Protein AF-A0A653CEL6-F1 (afdb_monomer)

Organism: Callosobruchus maculatus (NCBI:txid64391)

Foldseek 3Di:
DPDDDPLLVLLVVVCVVPLLDDLVNSCVVVVQDSVRSVVSCVVVVNDRDNDDCPDDQDPVNVPPPPVVVVVPVPPPPPDDDD

Sequence (82 aa):
RPRSTQEDEVVLEQVAEDPSTSVRFIERRTGVSKSQAQRILKRYEYHPYNIQRVQTLLSSDIMPHVFRFVGQCWRSRILWSD

Radius of gyration: 22.87 Å; Cα contacts (8 Å, |Δi|>4): 45; chains: 1; bounding box: 39×52×51 Å

Secondary structure (DSSP, 8-state):
-PPPPHHHHHHHHHHHH-TT--HHHHHHHH---HHHHHHHHHHTT----------PPPHHHHTTTHHHHHTSSSSS------

Structure (mmCIF, N/CA/C/O backbone):
data_AF-A0A653CEL6-F1
#
_entry.id   AF-A0A653CEL6-F1
#
loop_
_atom_site.group_PDB
_atom_site.id
_atom_site.type_symbol
_atom_site.label_atom_id
_atom_site.label_alt_id
_atom_site.label_comp_id
_atom_site.label_asym_id
_atom_site.label_entity_id
_atom_site.label_seq_id
_atom_site.pdbx_PDB_ins_code
_atom_site.Cartn_x
_atom_site.Cartn_y
_atom_site.Cartn_z
_atom_site.occupancy
_atom_site.B_iso_or_equiv
_atom_site.auth_seq_id
_atom_site.auth_comp_id
_atom_site.auth_asym_id
_atom_site.auth_atom_id
_atom_site.pdbx_PDB_model_num
ATOM 1 N N . ARG A 1 1 ? 4.294 -18.256 13.755 1.00 59.25 1 ARG A N 1
ATOM 2 C CA . ARG A 1 1 ? 3.612 -17.327 12.820 1.00 59.25 1 ARG A CA 1
ATOM 3 C C . ARG A 1 1 ? 2.547 -16.577 13.612 1.00 59.25 1 ARG A C 1
ATOM 5 O O . ARG A 1 1 ? 1.795 -17.263 14.299 1.00 59.25 1 ARG A O 1
ATOM 12 N N . PRO A 1 2 ? 2.507 -15.232 13.621 1.00 63.56 2 PRO A N 1
ATOM 13 C CA . PRO A 1 2 ? 1.357 -14.526 14.186 1.00 63.56 2 PRO A CA 1
ATOM 14 C C . PRO A 1 2 ? 0.082 -15.015 13.484 1.00 63.56 2 PRO A C 1
ATOM 16 O O . PRO A 1 2 ? 0.131 -15.361 12.304 1.00 63.56 2 PRO A O 1
ATOM 19 N N . ARG A 1 3 ? -1.028 -15.119 14.220 1.00 73.94 3 ARG A N 1
ATOM 20 C CA . ARG A 1 3 ? -2.322 -15.496 13.639 1.00 73.94 3 ARG A CA 1
ATOM 21 C C . ARG A 1 3 ? -2.747 -14.367 12.693 1.00 73.94 3 ARG A C 1
ATOM 23 O O . ARG A 1 3 ? -2.802 -13.228 13.158 1.00 73.94 3 ARG A O 1
ATOM 30 N N . SER A 1 4 ? -2.974 -14.667 11.412 1.00 77.75 4 SER A N 1
ATOM 31 C CA . SER A 1 4 ? -3.481 -13.675 10.462 1.00 77.75 4 SER A CA 1
ATOM 32 C C . SER A 1 4 ? -4.899 -13.279 10.854 1.00 77.75 4 SER A C 1
ATOM 34 O O . SER A 1 4 ? -5.707 -14.121 11.252 1.00 77.75 4 SER A O 1
ATOM 36 N N . THR A 1 5 ? -5.175 -11.980 10.824 1.00 89.19 5 THR A N 1
ATOM 37 C CA . THR A 1 5 ? -6.539 -11.449 10.897 1.00 89.19 5 THR A CA 1
ATOM 38 C C . THR A 1 5 ? -7.096 -11.290 9.484 1.00 89.19 5 THR A C 1
ATOM 40 O O . THR A 1 5 ? -6.349 -11.281 8.508 1.00 89.19 5 THR A O 1
ATOM 43 N N . GLN A 1 6 ? -8.410 -11.099 9.366 1.00 90.88 6 GLN A N 1
ATOM 44 C CA . GLN A 1 6 ? -9.029 -10.784 8.076 1.00 90.88 6 GLN A CA 1
ATOM 45 C C . GLN A 1 6 ? -8.457 -9.492 7.462 1.00 90.88 6 GLN A C 1
ATOM 47 O O . GLN A 1 6 ? -8.262 -9.408 6.255 1.00 90.88 6 GLN A O 1
ATOM 52 N N . GLU A 1 7 ? -8.132 -8.496 8.292 1.00 90.38 7 GLU A N 1
ATOM 53 C CA . GLU A 1 7 ? -7.477 -7.263 7.839 1.00 90.38 7 GLU A CA 1
ATOM 54 C C . GLU A 1 7 ? -6.069 -7.527 7.292 1.00 90.38 7 GLU A C 1
ATOM 56 O O . GLU A 1 7 ? -5.678 -6.909 6.301 1.00 90.38 7 GLU A O 1
ATOM 61 N N . ASP A 1 8 ? -5.312 -8.439 7.919 1.00 93.25 8 ASP A N 1
ATOM 62 C CA . ASP A 1 8 ? -3.986 -8.831 7.439 1.00 93.25 8 ASP A CA 1
ATOM 63 C C . ASP A 1 8 ? -4.088 -9.404 6.022 1.00 93.25 8 ASP A C 1
ATOM 65 O O . ASP A 1 8 ? -3.347 -8.989 5.135 1.00 93.25 8 ASP A O 1
ATOM 69 N N . GLU A 1 9 ? -5.026 -10.326 5.804 1.00 93.38 9 GLU A N 1
ATOM 70 C CA . GLU A 1 9 ? -5.231 -10.992 4.514 1.00 93.38 9 GLU A CA 1
ATOM 71 C C . GLU A 1 9 ? -5.620 -9.994 3.423 1.00 93.38 9 GLU A C 1
ATOM 73 O O . GLU A 1 9 ? -4.981 -9.960 2.372 1.00 93.38 9 GLU A O 1
ATOM 78 N N . VAL A 1 10 ? -6.576 -9.108 3.710 1.00 94.38 10 VAL A N 1
ATOM 79 C CA . VAL A 1 10 ? -7.038 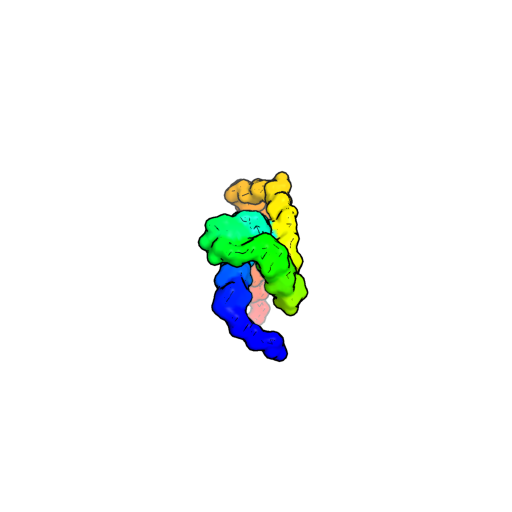-8.089 2.759 1.00 94.38 10 VAL A CA 1
ATOM 80 C C . VAL A 1 10 ? -5.915 -7.117 2.378 1.00 94.38 10 VAL A C 1
ATOM 82 O O . VAL A 1 10 ? -5.775 -6.756 1.211 1.00 94.38 10 VAL A O 1
ATOM 85 N N . VAL A 1 11 ? -5.087 -6.677 3.333 1.00 92.38 11 VAL A N 1
ATOM 86 C CA . VAL A 1 11 ? -3.953 -5.781 3.038 1.00 92.38 11 VAL A CA 1
ATOM 87 C C . VAL A 1 11 ? -2.868 -6.499 2.235 1.00 92.38 11 VAL A C 1
ATOM 89 O O . VAL A 1 11 ? -2.315 -5.910 1.305 1.00 92.38 11 VAL A O 1
ATOM 92 N N . LEU A 1 12 ? -2.552 -7.749 2.581 1.00 91.62 12 LEU A N 1
ATOM 93 C CA . LEU A 1 12 ? -1.520 -8.528 1.894 1.00 91.62 12 LEU A CA 1
ATOM 94 C C . LEU A 1 12 ? -1.928 -8.887 0.463 1.00 91.62 12 LEU A C 1
ATOM 96 O O . LEU A 1 12 ? -1.084 -8.831 -0.427 1.00 91.62 12 LEU A O 1
ATOM 100 N N . GLU A 1 13 ? -3.203 -9.189 0.224 1.00 92.19 13 GLU A N 1
ATOM 101 C CA . GLU 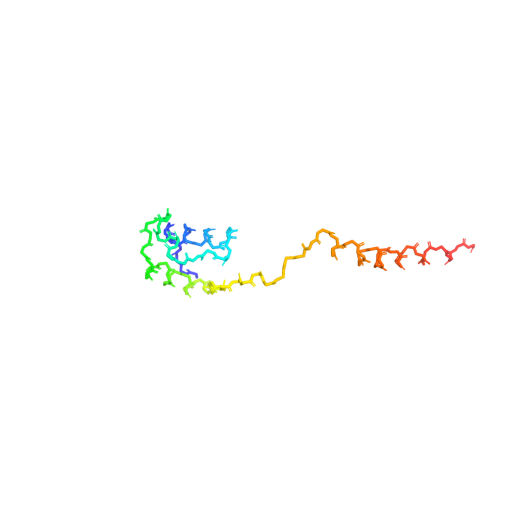A 1 13 ? -3.728 -9.474 -1.114 1.00 92.19 13 GLU A CA 1
ATOM 102 C C . GLU A 1 13 ? -3.564 -8.275 -2.057 1.00 92.19 13 GLU A C 1
ATOM 104 O O . GLU A 1 13 ? -3.079 -8.436 -3.174 1.00 92.19 13 GLU A O 1
ATOM 109 N N . GLN A 1 14 ? -3.857 -7.055 -1.588 1.00 90.88 14 GLN A N 1
ATOM 110 C CA . GLN A 1 14 ? -3.691 -5.838 -2.396 1.00 90.88 14 GLN A CA 1
ATOM 111 C C . GLN A 1 14 ? -2.245 -5.613 -2.856 1.00 90.88 14 GLN A C 1
ATOM 113 O O . GLN A 1 14 ? -2.011 -5.166 -3.976 1.00 90.88 14 GLN A O 1
ATOM 118 N N . VAL A 1 15 ? -1.269 -5.916 -1.996 1.00 88.38 15 VAL A N 1
ATOM 119 C CA . VAL A 1 15 ? 0.156 -5.750 -2.325 1.00 88.38 15 VAL A CA 1
ATOM 120 C C . VAL A 1 15 ? 0.690 -6.923 -3.149 1.00 88.38 15 VAL A C 1
ATOM 122 O O . VAL A 1 15 ? 1.605 -6.736 -3.947 1.00 88.38 15 VAL A O 1
ATOM 125 N N . ALA A 1 16 ? 0.125 -8.121 -2.985 1.00 87.56 16 ALA A N 1
ATOM 126 C CA . ALA A 1 16 ? 0.468 -9.281 -3.800 1.00 87.56 16 ALA A CA 1
ATOM 127 C C . ALA A 1 16 ? -0.021 -9.136 -5.253 1.00 87.56 16 ALA A C 1
ATOM 129 O O . ALA A 1 16 ? 0.690 -9.543 -6.169 1.00 87.56 16 ALA A O 1
ATOM 130 N N . GLU A 1 17 ? -1.204 -8.547 -5.459 1.00 88.31 17 GLU A N 1
ATOM 131 C CA . GLU A 1 17 ? -1.768 -8.269 -6.787 1.00 88.31 17 GLU A CA 1
ATOM 132 C C . GLU A 1 17 ? -0.967 -7.184 -7.523 1.00 88.31 17 GLU A C 1
ATOM 134 O O . GLU A 1 17 ? -0.585 -7.363 -8.680 1.00 88.31 17 GLU A O 1
ATOM 139 N N . ASP A 1 18 ? -0.662 -6.078 -6.839 1.00 84.69 18 ASP A N 1
ATOM 140 C CA . ASP A 1 18 ? 0.146 -4.988 -7.381 1.00 84.69 18 ASP A CA 1
ATOM 141 C C . ASP A 1 18 ? 1.109 -4.433 -6.313 1.00 84.69 18 ASP A C 1
ATOM 143 O O . ASP A 1 18 ? 0.711 -3.610 -5.475 1.00 84.69 18 ASP A O 1
ATOM 147 N N . PRO A 1 19 ? 2.405 -4.807 -6.367 1.00 81.69 19 PRO A N 1
ATOM 148 C CA . PRO A 1 19 ? 3.424 -4.318 -5.439 1.00 81.69 19 PRO A CA 1
ATOM 149 C C . PRO A 1 19 ? 3.669 -2.805 -5.497 1.00 81.69 19 PRO A C 1
ATOM 151 O O . PRO A 1 19 ? 4.307 -2.262 -4.594 1.00 81.69 19 PRO A O 1
ATOM 154 N N . SER A 1 20 ? 3.192 -2.115 -6.541 1.00 80.88 20 SER A N 1
ATOM 155 C CA . SER A 1 20 ? 3.280 -0.654 -6.662 1.00 80.88 20 SER A CA 1
ATOM 156 C C . SER A 1 20 ? 2.170 0.084 -5.902 1.00 80.88 20 SER A C 1
ATOM 158 O O . SER A 1 20 ? 2.186 1.316 -5.799 1.00 80.88 20 SER A O 1
ATOM 160 N N . THR A 1 21 ? 1.228 -0.660 -5.316 1.00 85.56 21 THR A N 1
ATOM 161 C CA . THR A 1 21 ? 0.102 -0.106 -4.570 1.00 85.56 21 THR A CA 1
ATOM 162 C C . THR A 1 21 ? 0.569 0.708 -3.363 1.00 85.56 21 THR A C 1
ATOM 164 O O . THR A 1 21 ? 1.203 0.213 -2.431 1.00 85.56 21 THR A O 1
ATOM 167 N N . SER A 1 22 ? 0.185 1.987 -3.326 1.00 87.44 22 SER A N 1
ATOM 168 C CA . SER A 1 22 ? 0.480 2.844 -2.175 1.00 87.44 22 SER A CA 1
ATOM 169 C C . SER A 1 22 ? -0.389 2.492 -0.962 1.00 87.44 22 SER A C 1
ATOM 171 O O . SER A 1 22 ? -1.581 2.219 -1.091 1.00 87.44 22 SER A O 1
ATOM 173 N N . VAL A 1 23 ? 0.148 2.637 0.252 1.00 89.31 23 VAL A N 1
ATOM 174 C CA . VAL A 1 23 ? -0.63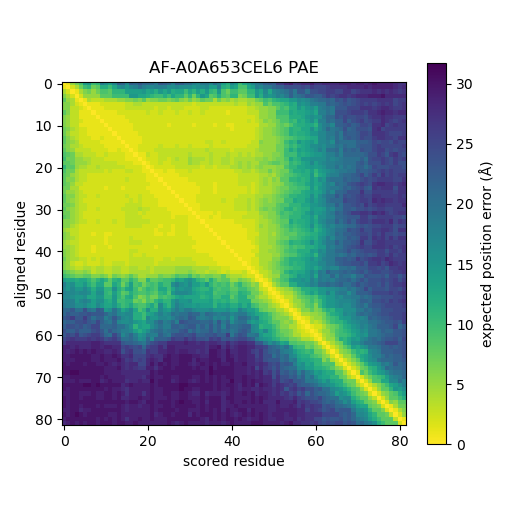1 2.403 1.486 1.00 89.31 23 VAL A CA 1
ATOM 175 C C . VAL A 1 23 ? -1.879 3.296 1.574 1.00 89.31 23 VAL A C 1
ATOM 177 O O . VAL A 1 23 ? -2.908 2.894 2.106 1.00 89.31 23 VAL A O 1
ATOM 180 N N . ARG A 1 24 ? -1.820 4.512 1.017 1.00 90.12 24 ARG A N 1
ATOM 181 C CA . ARG A 1 24 ? -2.980 5.416 0.972 1.00 90.12 24 ARG A CA 1
ATOM 182 C C . ARG A 1 24 ? -4.080 4.903 0.039 1.00 90.12 24 ARG A C 1
ATOM 184 O O . ARG A 1 24 ? -5.251 5.191 0.261 1.00 90.12 24 ARG A O 1
ATOM 191 N N . PHE A 1 25 ? -3.711 4.176 -1.011 1.00 91.06 25 PHE A N 1
ATOM 192 C CA . PHE A 1 25 ? -4.670 3.507 -1.881 1.00 91.06 25 PHE A CA 1
ATOM 193 C C . PHE A 1 25 ? -5.322 2.319 -1.170 1.00 91.06 25 PHE A C 1
ATOM 195 O O . PHE A 1 25 ? -6.542 2.195 -1.225 1.00 91.06 25 PHE A O 1
ATOM 202 N N . ILE A 1 26 ? -4.536 1.526 -0.430 1.00 91.62 26 ILE A N 1
ATOM 203 C CA . ILE A 1 26 ? -5.051 0.428 0.404 1.00 91.62 26 ILE A CA 1
ATOM 204 C C . ILE A 1 26 ? -6.122 0.957 1.360 1.00 91.62 26 ILE A C 1
ATOM 206 O O . ILE A 1 26 ? -7.236 0.456 1.349 1.00 91.62 26 ILE A O 1
ATOM 210 N N . GLU A 1 27 ? -5.838 2.035 2.093 1.00 93.81 27 GLU A N 1
ATOM 211 C CA . GLU A 1 27 ? -6.798 2.652 3.019 1.00 93.81 27 GLU A CA 1
ATOM 212 C C . GLU A 1 27 ? -8.120 3.045 2.349 1.00 93.81 27 GLU A C 1
ATOM 214 O O . GLU A 1 27 ? -9.192 2.751 2.871 1.00 93.81 27 GLU A O 1
ATOM 219 N N . ARG A 1 28 ? -8.064 3.659 1.162 1.00 94.19 28 ARG A N 1
ATOM 220 C CA . ARG A 1 28 ? -9.274 4.039 0.416 1.00 94.19 28 ARG A CA 1
ATOM 221 C C . ARG A 1 28 ? -10.074 2.835 -0.080 1.00 94.19 28 ARG A C 1
ATOM 223 O O . ARG A 1 28 ? -11.290 2.940 -0.187 1.00 94.19 28 ARG A O 1
ATOM 230 N N . ARG A 1 29 ? -9.402 1.736 -0.431 1.00 93.56 29 ARG A N 1
ATOM 231 C CA . ARG A 1 29 ? -10.029 0.552 -1.034 1.00 93.56 29 ARG A CA 1
ATOM 232 C C . ARG A 1 29 ? -10.553 -0.437 0.004 1.00 93.56 29 ARG A C 1
ATOM 234 O O . ARG A 1 29 ? -11.584 -1.053 -0.231 1.00 93.56 29 ARG A O 1
ATOM 241 N N . THR A 1 30 ? -9.858 -0.591 1.127 1.00 92.50 30 THR A N 1
ATOM 242 C CA . THR A 1 30 ? -10.154 -1.613 2.143 1.00 92.50 30 THR A CA 1
ATOM 243 C C . THR A 1 30 ? -10.738 -1.027 3.428 1.00 92.50 30 THR A C 1
ATOM 245 O O . THR A 1 30 ? -11.276 -1.769 4.242 1.00 92.50 30 THR A O 1
ATOM 248 N N . GLY A 1 31 ? -10.625 0.289 3.640 1.00 93.81 31 GLY A N 1
ATOM 249 C CA . GLY A 1 31 ? -11.020 0.954 4.885 1.00 93.81 31 GLY A CA 1
ATOM 250 C C . GLY A 1 31 ? -10.033 0.755 6.042 1.00 93.81 31 GLY A C 1
ATOM 251 O O . GLY A 1 31 ? -10.205 1.357 7.102 1.00 93.81 31 GLY A O 1
ATOM 252 N N . VAL A 1 32 ? -8.978 -0.046 5.854 1.00 93.56 32 VAL A N 1
ATOM 253 C CA . VAL A 1 32 ? -7.924 -0.244 6.855 1.00 93.56 32 VAL A CA 1
ATOM 254 C C . VAL A 1 32 ? -7.087 1.024 6.946 1.00 93.56 32 VAL A C 1
ATOM 256 O O . VAL A 1 32 ? -6.484 1.450 5.963 1.00 93.56 32 VAL A O 1
ATOM 259 N N . SER A 1 33 ? -7.009 1.617 8.137 1.00 95.12 33 SER A N 1
ATOM 260 C CA . SER A 1 33 ? -6.253 2.859 8.329 1.00 95.12 33 SER A CA 1
ATOM 261 C C . SER A 1 33 ? -4.803 2.729 7.850 1.00 95.12 33 SER A C 1
ATOM 263 O O . SER A 1 33 ? -4.156 1.687 8.015 1.00 95.12 33 SER A O 1
ATOM 265 N N . LYS A 1 34 ? -4.242 3.813 7.306 1.00 92.75 34 LYS A N 1
ATOM 266 C CA . LYS A 1 34 ? -2.864 3.837 6.792 1.00 92.75 34 LYS A CA 1
ATOM 267 C C . LYS A 1 34 ? -1.842 3.307 7.806 1.00 92.75 34 LYS A C 1
ATOM 269 O O . LYS A 1 34 ? -0.936 2.563 7.436 1.00 92.75 34 LYS A O 1
ATOM 274 N N . SER A 1 35 ? -1.964 3.690 9.076 1.00 94.06 35 SER A N 1
ATOM 275 C CA . SER A 1 35 ? -1.048 3.268 10.145 1.00 94.06 35 SER A CA 1
ATOM 276 C C . SER A 1 35 ? -1.155 1.768 10.443 1.00 94.06 35 SER A C 1
ATOM 278 O O . SER A 1 35 ? -0.137 1.101 10.641 1.00 94.06 35 SER A O 1
ATOM 280 N N . GLN A 1 36 ? -2.370 1.217 10.427 1.00 94.19 36 GLN A N 1
ATOM 281 C CA . GLN A 1 36 ? -2.621 -0.212 10.598 1.00 94.19 36 GLN A CA 1
ATOM 282 C C . GLN A 1 36 ? -2.068 -1.007 9.417 1.00 94.19 36 GLN A C 1
ATOM 284 O O . GLN A 1 36 ? -1.308 -1.946 9.646 1.00 94.19 36 GLN A O 1
ATOM 289 N N . ALA A 1 37 ? -2.333 -0.577 8.181 1.00 93.25 37 ALA A N 1
ATOM 290 C CA . ALA A 1 37 ? -1.770 -1.188 6.980 1.00 93.25 37 ALA A CA 1
ATOM 291 C C . ALA A 1 37 ? -0.228 -1.170 7.000 1.00 93.25 37 ALA A C 1
ATOM 293 O O . ALA A 1 37 ? 0.396 -2.202 6.770 1.00 93.25 37 ALA A O 1
ATOM 294 N N . GLN A 1 38 ? 0.413 -0.057 7.385 1.00 91.19 38 GLN A N 1
ATOM 295 C CA . GLN A 1 38 ? 1.877 -0.005 7.561 1.00 91.19 38 GLN A CA 1
ATOM 296 C C . GLN A 1 38 ? 2.387 -1.009 8.602 1.00 91.19 38 GLN A C 1
ATOM 298 O O . GLN A 1 38 ? 3.415 -1.654 8.393 1.00 91.19 38 GLN A O 1
ATOM 303 N N . ARG A 1 39 ? 1.683 -1.151 9.730 1.00 92.69 39 ARG A N 1
ATOM 304 C CA . ARG A 1 39 ? 2.048 -2.099 10.789 1.00 92.69 39 ARG A CA 1
ATOM 305 C C . ARG A 1 39 ? 1.905 -3.551 10.330 1.00 92.69 39 ARG A C 1
ATOM 307 O O . ARG A 1 39 ? 2.743 -4.370 10.700 1.00 92.69 39 ARG A O 1
ATOM 314 N N . ILE A 1 40 ? 0.866 -3.862 9.555 1.00 92.94 40 ILE A N 1
ATOM 315 C CA . ILE A 1 40 ? 0.648 -5.182 8.949 1.00 92.94 40 ILE A CA 1
ATOM 316 C C . ILE A 1 40 ? 1.793 -5.490 7.987 1.00 92.94 40 ILE A C 1
ATOM 318 O O . ILE A 1 40 ? 2.499 -6.472 8.186 1.00 92.94 40 ILE A O 1
ATOM 322 N N . LEU A 1 41 ? 2.060 -4.607 7.023 1.00 90.00 41 LEU A N 1
ATOM 323 C CA . LEU A 1 41 ? 3.124 -4.808 6.036 1.00 90.00 41 LEU A CA 1
ATOM 324 C C . LEU A 1 41 ? 4.486 -5.023 6.710 1.00 90.00 41 LEU A C 1
ATOM 326 O O . LEU A 1 41 ? 5.177 -5.988 6.402 1.00 90.00 41 LEU A O 1
ATOM 330 N N . LYS A 1 42 ? 4.816 -4.220 7.731 1.00 89.31 42 LYS A N 1
ATOM 331 C CA . LYS A 1 42 ? 6.045 -4.391 8.520 1.00 89.31 42 LYS A CA 1
ATOM 332 C C . LYS A 1 42 ? 6.108 -5.731 9.265 1.00 89.31 42 LYS A C 1
ATOM 334 O O . LYS A 1 42 ? 7.185 -6.302 9.379 1.00 89.31 42 LYS A O 1
ATOM 339 N N . ARG A 1 43 ? 4.982 -6.231 9.789 1.00 90.81 43 ARG A N 1
ATOM 340 C CA . ARG A 1 43 ? 4.904 -7.519 10.506 1.00 90.81 43 ARG A CA 1
ATOM 341 C C . ARG A 1 43 ? 5.184 -8.708 9.591 1.00 90.81 43 ARG A C 1
ATOM 343 O O . ARG A 1 43 ? 5.763 -9.685 10.050 1.00 90.81 43 ARG A O 1
ATOM 350 N N . TYR A 1 44 ? 4.742 -8.628 8.340 1.00 89.62 44 TYR A N 1
ATOM 351 C CA . TYR A 1 44 ? 4.939 -9.668 7.330 1.00 89.62 44 TYR A CA 1
ATOM 352 C C . TYR A 1 44 ? 6.154 -9.405 6.434 1.00 89.62 44 TYR A C 1
ATOM 354 O O . TYR A 1 44 ? 6.282 -10.051 5.401 1.00 89.62 44 TYR A O 1
ATOM 362 N N . GLU A 1 45 ? 7.021 -8.460 6.817 1.00 86.94 45 GLU A N 1
ATOM 363 C CA . GLU A 1 45 ? 8.251 -8.113 6.087 1.00 86.94 45 GLU A CA 1
ATOM 364 C C . GLU A 1 45 ? 7.996 -7.693 4.627 1.00 86.94 45 GLU A C 1
ATOM 366 O O . GLU A 1 45 ? 8.876 -7.746 3.770 1.00 86.94 45 GLU A O 1
ATOM 371 N N . TYR A 1 46 ? 6.785 -7.207 4.344 1.00 85.25 46 TYR A N 1
ATOM 372 C CA . TYR A 1 46 ? 6.472 -6.554 3.086 1.00 85.25 46 TYR A CA 1
ATOM 373 C C . TYR A 1 46 ? 7.002 -5.126 3.133 1.00 85.25 46 TYR A C 1
ATOM 375 O O . TYR A 1 46 ? 6.541 -4.284 3.910 1.00 85.25 46 TYR A O 1
ATOM 383 N N . HIS A 1 47 ? 7.971 -4.854 2.268 1.00 73.38 47 HIS A N 1
ATOM 384 C CA . HIS A 1 47 ? 8.518 -3.529 2.027 1.00 73.38 47 HIS A CA 1
ATOM 385 C C . HIS A 1 47 ? 7.962 -3.034 0.690 1.00 73.38 47 HIS A C 1
ATOM 387 O O . HIS A 1 47 ? 8.485 -3.435 -0.347 1.00 73.38 47 HIS A O 1
ATOM 393 N N . PRO A 1 48 ? 6.892 -2.213 0.671 1.00 65.56 48 PRO A N 1
ATOM 394 C CA . PRO A 1 48 ? 6.381 -1.662 -0.575 1.00 65.56 48 PRO A CA 1
ATOM 395 C C . PRO A 1 48 ? 7.496 -0.856 -1.234 1.00 65.56 48 PRO A C 1
ATOM 397 O O . PRO A 1 48 ? 7.926 0.176 -0.711 1.00 65.56 48 PRO A O 1
ATOM 400 N N . TYR A 1 49 ? 8.005 -1.350 -2.353 1.00 65.56 49 TYR A N 1
ATOM 401 C CA . TYR A 1 49 ? 8.946 -0.604 -3.163 1.00 65.56 49 TYR A CA 1
ATOM 402 C C . TYR A 1 49 ? 8.127 0.348 -4.029 1.00 65.56 49 TYR A C 1
ATOM 404 O O . TYR A 1 49 ? 7.205 -0.074 -4.724 1.00 65.56 49 TYR A O 1
ATOM 412 N N . A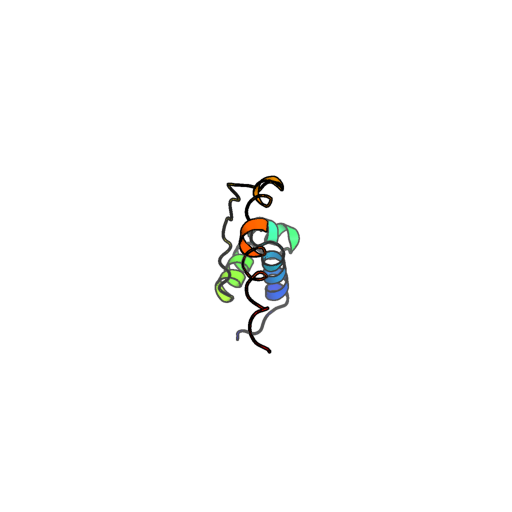SN A 1 50 ? 8.474 1.635 -4.027 1.00 62.09 50 ASN A N 1
ATOM 413 C CA . ASN A 1 50 ? 7.982 2.557 -5.048 1.00 62.09 50 ASN A 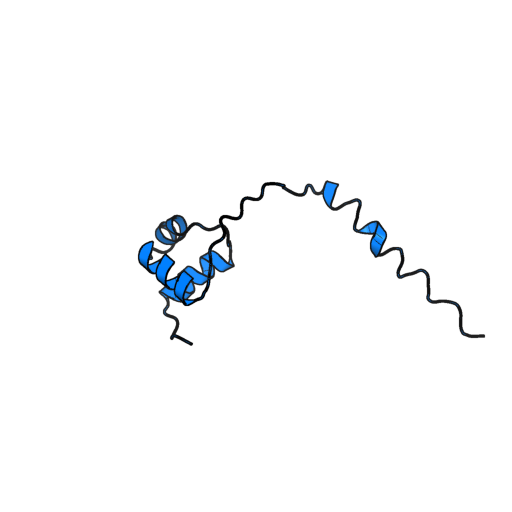CA 1
ATOM 414 C C . ASN A 1 50 ? 8.679 2.198 -6.367 1.00 62.09 50 ASN A C 1
ATOM 416 O O . ASN A 1 50 ? 9.647 2.850 -6.759 1.00 62.09 50 ASN A O 1
ATOM 420 N N . ILE A 1 51 ? 8.244 1.110 -7.006 1.00 66.75 51 ILE A N 1
ATOM 421 C CA . ILE A 1 51 ? 8.797 0.647 -8.275 1.00 66.75 51 ILE A CA 1
ATOM 422 C C . ILE A 1 51 ? 8.426 1.688 -9.326 1.00 66.75 51 ILE A C 1
ATOM 424 O O . ILE A 1 51 ? 7.316 1.713 -9.851 1.00 66.75 51 ILE A O 1
ATOM 428 N N . GLN A 1 52 ? 9.373 2.567 -9.635 1.00 67.12 52 GLN A N 1
ATOM 429 C CA . GLN A 1 52 ? 9.280 3.438 -10.792 1.00 67.12 52 GLN A CA 1
ATOM 430 C C . GLN A 1 52 ? 9.799 2.658 -11.996 1.00 67.12 52 GLN A C 1
ATOM 432 O O . GLN A 1 52 ? 10.999 2.415 -12.129 1.00 67.12 52 GLN A O 1
ATOM 437 N N . ARG A 1 53 ? 8.890 2.236 -12.879 1.00 68.19 53 ARG A N 1
ATOM 438 C CA . ARG A 1 53 ? 9.271 1.665 -14.176 1.00 68.19 53 ARG A CA 1
ATOM 439 C C . ARG A 1 53 ? 9.793 2.803 -15.054 1.00 68.19 53 ARG A C 1
ATOM 441 O O . ARG A 1 53 ? 9.022 3.469 -15.732 1.00 68.19 53 ARG A O 1
ATOM 448 N N . VAL A 1 54 ? 11.101 3.045 -15.000 1.00 73.44 54 VAL A N 1
ATOM 449 C CA . VAL A 1 54 ? 11.776 4.111 -15.768 1.00 73.44 54 VAL A CA 1
ATOM 450 C C . VAL A 1 54 ? 12.068 3.721 -17.223 1.00 73.44 54 VAL A C 1
ATOM 452 O O . VAL A 1 54 ? 12.348 4.587 -18.043 1.00 73.44 54 VAL A O 1
ATOM 455 N N . GLN A 1 55 ? 11.933 2.435 -17.565 1.00 73.38 55 GLN A N 1
ATOM 456 C CA . GLN A 1 55 ? 12.010 1.925 -18.932 1.00 73.38 55 GLN A CA 1
ATOM 457 C C . GLN A 1 55 ? 10.849 0.949 -19.159 1.00 73.38 55 GLN A C 1
ATOM 459 O O . GLN A 1 55 ? 10.715 -0.047 -18.443 1.00 73.38 55 GLN A O 1
ATOM 464 N N . THR A 1 56 ? 9.998 1.227 -20.145 1.00 73.00 56 THR A N 1
ATOM 465 C CA . THR A 1 56 ? 9.036 0.232 -20.635 1.00 73.00 56 THR A CA 1
ATOM 466 C C . THR A 1 56 ? 9.719 -0.523 -21.763 1.00 73.00 56 THR A C 1
ATOM 468 O O . THR A 1 56 ? 10.076 0.098 -22.757 1.00 73.00 56 THR A O 1
ATOM 471 N N . LEU A 1 57 ? 9.929 -1.833 -21.600 1.00 72.88 57 LEU A N 1
ATOM 472 C CA . LEU A 1 57 ? 10.386 -2.678 -22.703 1.00 72.88 57 LEU A CA 1
ATOM 473 C C . LEU A 1 57 ? 9.294 -2.684 -23.770 1.00 72.88 57 LEU A C 1
ATOM 475 O O . LEU A 1 57 ? 8.168 -3.119 -23.510 1.00 72.88 57 LEU A O 1
ATOM 479 N N . LEU A 1 58 ? 9.614 -2.176 -24.952 1.00 77.44 58 LEU A N 1
ATOM 480 C CA . LEU A 1 58 ? 8.748 -2.285 -26.112 1.00 77.44 58 LEU A CA 1
ATOM 481 C C . 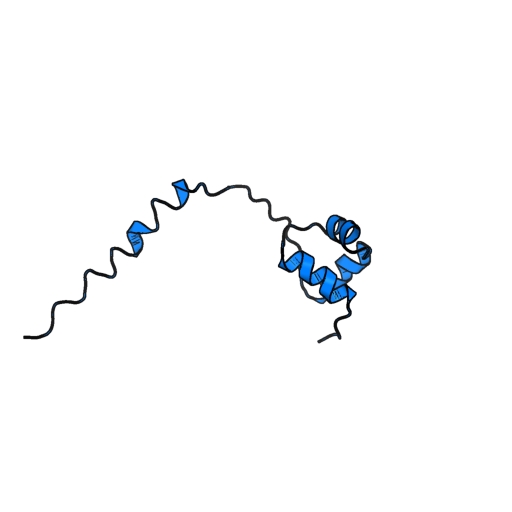LEU A 1 58 ? 8.755 -3.736 -26.594 1.00 77.44 58 LEU A C 1
ATOM 483 O O . LEU A 1 58 ? 9.730 -4.468 -26.420 1.00 77.44 58 LEU A O 1
ATOM 487 N N . SER A 1 59 ? 7.689 -4.164 -27.268 1.00 67.94 59 SER A N 1
ATOM 488 C CA . SER A 1 59 ? 7.662 -5.484 -27.913 1.00 67.94 59 SER A CA 1
ATOM 489 C C . SER A 1 59 ? 8.839 -5.677 -28.885 1.00 67.94 59 SER A C 1
ATOM 491 O O . SER A 1 59 ? 9.312 -6.797 -29.060 1.00 67.94 59 SER A O 1
ATOM 493 N N . SER A 1 60 ? 9.359 -4.585 -29.459 1.00 71.25 60 SER A N 1
ATOM 494 C CA . SER A 1 60 ? 10.568 -4.561 -30.290 1.00 71.25 60 SER A CA 1
ATOM 495 C C . SER A 1 60 ? 11.860 -4.870 -29.530 1.00 71.25 60 SER A C 1
ATOM 497 O O . SER A 1 60 ? 12.777 -5.425 -30.127 1.00 71.25 60 SER A O 1
ATOM 499 N N . ASP A 1 61 ? 11.934 -4.566 -28.232 1.00 68.44 61 ASP A N 1
ATOM 500 C CA . ASP A 1 61 ? 13.126 -4.799 -27.400 1.00 68.44 61 ASP A CA 1
ATOM 501 C C . ASP A 1 61 ? 13.256 -6.279 -27.007 1.00 68.44 61 ASP A C 1
ATOM 503 O O . ASP A 1 61 ? 14.348 -6.785 -26.768 1.00 68.44 61 ASP A O 1
ATOM 507 N N . ILE A 1 62 ? 12.138 -7.013 -26.988 1.00 65.06 62 ILE A N 1
ATOM 508 C CA . ILE A 1 62 ? 12.106 -8.460 -26.710 1.00 65.06 62 ILE A CA 1
ATOM 509 C C . ILE A 1 62 ? 12.606 -9.264 -27.931 1.00 65.06 62 ILE A C 1
ATOM 511 O O . ILE A 1 62 ? 13.120 -10.378 -27.797 1.00 65.06 62 ILE A O 1
ATOM 515 N N . MET A 1 63 ? 12.487 -8.696 -29.134 1.00 60.72 63 MET A N 1
ATOM 516 C CA . MET A 1 63 ? 12.632 -9.392 -30.417 1.00 60.72 63 MET A CA 1
ATOM 517 C C . MET A 1 63 ? 14.032 -9.481 -31.068 1.00 60.72 63 MET A C 1
ATOM 519 O O . MET A 1 63 ? 14.096 -10.032 -32.166 1.00 60.72 63 MET A O 1
ATOM 523 N N . PRO A 1 64 ? 15.169 -9.088 -30.450 1.00 56.94 64 PRO A N 1
ATOM 524 C CA . PRO A 1 64 ? 16.486 -9.475 -30.986 1.00 56.94 64 PRO A CA 1
ATOM 525 C C . PRO A 1 64 ? 17.228 -10.551 -30.171 1.00 56.94 64 PRO A C 1
ATOM 527 O O . PRO A 1 64 ? 18.165 -11.162 -30.683 1.00 56.94 64 PRO A O 1
ATO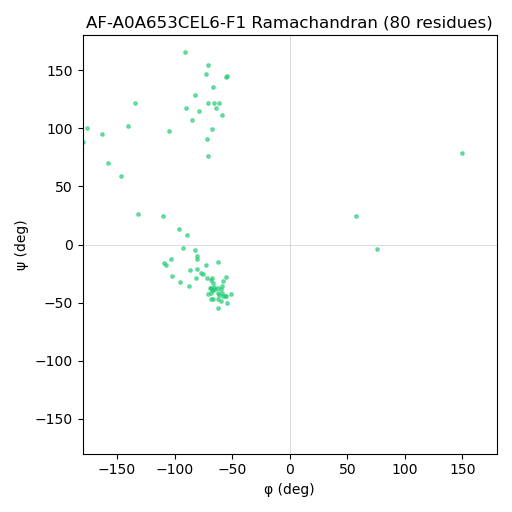M 530 N N . HIS A 1 65 ? 16.865 -10.803 -28.907 1.00 52.84 65 HIS A N 1
ATOM 531 C CA . HIS A 1 65 ? 17.733 -11.567 -27.988 1.00 52.84 65 HIS A CA 1
ATOM 532 C C . HIS A 1 65 ? 17.310 -13.029 -27.782 1.00 52.84 65 HIS A C 1
ATOM 534 O O . HIS A 1 65 ? 18.159 -13.886 -27.532 1.00 52.84 65 HIS A O 1
ATOM 540 N N . VAL A 1 66 ? 16.019 -13.346 -27.938 1.00 51.78 66 VAL A N 1
ATOM 541 C CA . VAL A 1 66 ? 15.491 -14.709 -27.720 1.00 51.78 66 VAL A CA 1
ATOM 542 C C . VAL A 1 66 ? 15.930 -15.677 -28.831 1.00 51.78 66 VAL A C 1
ATOM 544 O O . VAL A 1 66 ? 16.169 -16.855 -28.572 1.00 51.78 66 VAL A O 1
ATOM 547 N N . PHE A 1 67 ? 16.164 -15.185 -30.052 1.00 44.38 67 PHE A N 1
ATOM 548 C CA . PHE A 1 67 ? 16.620 -16.026 -31.166 1.00 44.38 67 PHE A CA 1
ATOM 549 C C . PHE A 1 67 ? 18.087 -16.477 -31.067 1.00 44.38 67 PHE A C 1
ATOM 551 O O . PHE A 1 67 ? 18.463 -17.450 -31.720 1.00 44.38 67 PHE A O 1
ATOM 558 N N . ARG A 1 68 ? 18.932 -15.838 -30.241 1.00 46.28 68 ARG A N 1
ATOM 559 C CA . ARG A 1 68 ? 20.364 -16.195 -30.172 1.00 46.28 68 ARG A CA 1
ATOM 560 C C . ARG A 1 68 ? 20.681 -17.337 -29.204 1.00 46.28 68 ARG A C 1
ATOM 562 O O . ARG A 1 68 ? 21.718 -17.980 -29.367 1.00 46.28 68 ARG A O 1
ATOM 569 N N . PHE A 1 69 ? 19.808 -17.601 -28.228 1.00 39.88 69 PHE A N 1
ATOM 570 C CA . PHE A 1 69 ? 20.046 -18.626 -27.203 1.00 39.88 69 PHE A CA 1
ATOM 571 C C . PHE A 1 69 ? 19.411 -19.984 -27.548 1.00 39.88 69 PHE A C 1
ATOM 573 O O . PHE A 1 69 ? 19.996 -21.023 -27.257 1.00 39.88 69 PHE A O 1
ATOM 580 N N . VAL A 1 70 ? 18.272 -20.010 -28.251 1.00 45.72 70 VAL A N 1
ATOM 581 C CA . VAL A 1 70 ? 17.605 -21.277 -28.628 1.00 45.72 70 VAL A CA 1
ATOM 582 C C . VAL A 1 70 ? 18.242 -21.928 -29.872 1.00 45.72 70 VAL A C 1
ATOM 584 O O . VAL A 1 70 ? 18.166 -23.140 -30.047 1.00 45.72 70 VAL A O 1
ATOM 587 N N . GLY A 1 71 ? 18.958 -21.158 -30.703 1.00 41.62 71 GLY A N 1
ATOM 588 C CA . GLY A 1 71 ? 19.606 -21.656 -31.926 1.00 41.62 71 GLY A CA 1
ATOM 589 C C . GLY A 1 71 ? 20.955 -22.372 -31.747 1.00 41.62 71 GLY A C 1
ATOM 590 O O . GLY A 1 71 ? 21.439 -22.970 -32.704 1.00 41.62 71 GLY A O 1
ATOM 591 N N . GLN A 1 72 ? 21.576 -22.335 -30.559 1.00 43.69 72 GLN A N 1
ATOM 592 C CA . GLN A 1 72 ? 22.894 -22.959 -30.323 1.00 43.69 72 GLN A CA 1
ATOM 593 C C . GLN A 1 72 ? 22.839 -24.293 -29.556 1.00 43.69 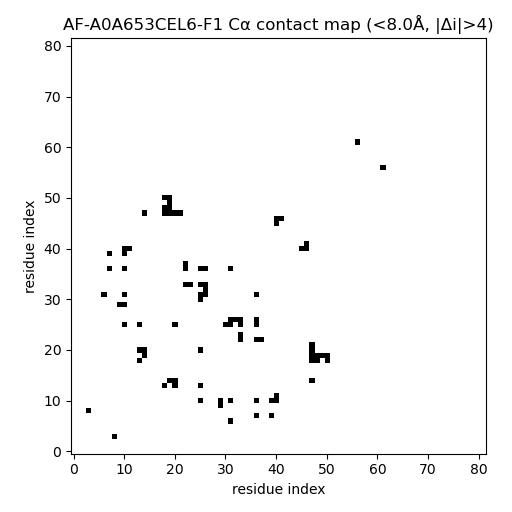72 GLN A C 1
ATOM 595 O O . GLN A 1 72 ? 23.811 -25.040 -29.588 1.00 43.69 72 GLN A O 1
ATOM 600 N N . CYS A 1 73 ? 21.703 -24.664 -28.952 1.00 46.56 73 CYS A N 1
ATOM 601 C CA . CYS A 1 73 ? 21.546 -25.968 -28.283 1.00 46.56 73 CYS A CA 1
ATOM 602 C C . CYS A 1 73 ? 20.956 -27.083 -29.168 1.00 46.56 73 CYS A C 1
ATOM 604 O O . CYS A 1 73 ? 20.878 -28.225 -28.728 1.00 46.56 73 CYS A O 1
ATOM 606 N N . TRP A 1 74 ? 20.581 -26.801 -30.419 1.00 44.12 74 TRP A N 1
ATOM 607 C CA . TRP A 1 74 ? 20.026 -27.797 -31.356 1.00 44.12 74 TRP A CA 1
ATOM 608 C C . TRP A 1 74 ? 20.967 -28.145 -32.518 1.00 44.12 74 TRP A C 1
ATOM 610 O O . TRP A 1 74 ? 20.533 -28.572 -33.584 1.00 44.12 74 TRP A O 1
ATOM 620 N N . ARG A 1 75 ? 22.280 -27.968 -32.326 1.00 45.09 75 ARG A N 1
ATOM 621 C CA . ARG A 1 75 ? 23.289 -28.258 -33.358 1.00 45.09 75 ARG A CA 1
ATOM 622 C C . ARG A 1 75 ? 24.475 -29.091 -32.857 1.00 45.09 75 ARG A C 1
ATOM 624 O O . ARG A 1 75 ? 25.544 -29.032 -33.445 1.00 45.09 75 ARG A O 1
ATOM 631 N N . SER A 1 76 ? 24.256 -29.889 -31.806 1.00 45.34 76 SER A N 1
ATOM 632 C CA . SER A 1 76 ? 25.232 -30.856 -31.276 1.00 45.34 76 SER A CA 1
ATOM 633 C C . SER A 1 76 ? 24.541 -32.102 -30.701 1.00 45.34 76 SER A C 1
ATOM 635 O O . SER A 1 76 ? 24.660 -32.401 -29.516 1.00 45.34 76 SER A O 1
ATOM 637 N N . ARG A 1 77 ? 23.766 -32.821 -31.523 1.00 45.47 77 ARG A N 1
ATOM 638 C CA . ARG A 1 77 ? 23.338 -34.206 -31.244 1.00 45.47 77 ARG A CA 1
ATOM 639 C C . ARG A 1 77 ? 22.963 -34.917 -32.547 1.00 45.47 77 ARG A C 1
ATOM 641 O O . ARG A 1 77 ? 21.790 -35.128 -32.791 1.00 45.47 77 ARG A O 1
ATOM 648 N N . ILE A 1 78 ? 23.959 -35.213 -33.382 1.00 45.78 78 ILE A N 1
ATOM 649 C CA . ILE A 1 78 ? 24.054 -36.365 -34.305 1.00 45.78 78 ILE A CA 1
ATOM 650 C C . ILE A 1 78 ? 25.539 -36.437 -34.676 1.00 45.78 78 ILE A C 1
ATOM 652 O O . ILE A 1 78 ? 26.027 -35.672 -35.499 1.00 45.78 78 ILE A O 1
ATOM 656 N N . LEU A 1 79 ? 26.264 -37.275 -33.952 1.00 44.06 79 LEU A N 1
ATOM 657 C CA . LEU A 1 79 ? 27.531 -37.914 -34.307 1.00 44.06 79 LEU A CA 1
ATOM 658 C C . LEU A 1 79 ? 27.777 -38.821 -33.107 1.00 44.06 79 LEU A C 1
ATOM 660 O O . LEU A 1 79 ? 28.064 -38.293 -32.042 1.00 44.06 79 LEU A O 1
ATOM 664 N N . TRP A 1 80 ? 27.459 -40.107 -33.265 1.00 35.44 80 TRP A N 1
ATOM 665 C CA . TRP A 1 80 ? 27.796 -41.294 -32.456 1.00 35.44 80 TRP A CA 1
ATOM 666 C C . TRP A 1 80 ? 26.654 -42.311 -32.589 1.00 35.44 80 TRP A C 1
ATOM 668 O O . TRP A 1 80 ? 25.774 -42.386 -31.733 1.00 35.44 80 TRP A O 1
ATOM 678 N N . SER A 1 81 ? 26.645 -43.037 -33.708 1.00 37.56 81 SER A N 1
ATOM 679 C CA . SER A 1 81 ? 26.291 -44.463 -33.818 1.00 37.56 81 SER A CA 1
ATOM 680 C C . SER A 1 81 ? 26.430 -44.858 -35.289 1.00 37.56 81 SER A C 1
ATOM 682 O O . SER A 1 81 ? 25.479 -44.717 -36.052 1.00 37.56 81 SER A O 1
ATOM 684 N N . ASP A 1 82 ? 27.639 -45.274 -35.658 1.00 44.34 82 ASP A N 1
ATOM 685 C CA . ASP A 1 82 ? 27.828 -46.432 -36.535 1.00 44.34 82 ASP A CA 1
ATOM 686 C C . ASP A 1 82 ? 28.268 -47.589 -35.625 1.00 44.34 82 ASP A C 1
ATOM 688 O O . ASP A 1 82 ? 29.055 -47.306 -34.685 1.00 44.34 82 ASP A O 1
#

Nearest PDB structures (foldseek):
  7fby-assembly1_A  TM=9.304E-01  e=4.173E-01  Pyrococcus horikoshii OT3
  2ia0-assembly1_A  TM=9.381E-01  e=9.023E-01  Pyrococcus furiosus
  2cfx-assembly1_C  TM=6.729E-01  e=4.428E-01  Bacillus subtilis
  4a12-assembly1_B  TM=8.501E-01  e=1.288E+00  Staphylococcus aureus
  4pcq-assembly2_C  TM=5.051E-01  e=3.102E-01  Mycobacterium tuberculosis H37Rv

Solvent-accessible surface area (backbone atoms only — not comparable to full-atom values): 5440 Å² total; per-residue (Å²): 128,83,83,80,48,75,67,46,51,57,55,49,50,52,40,71,77,36,52,65,60,47,59,70,53,47,22,76,74,70,67,45,51,51,69,57,49,52,52,45,33,58,74,72,71,50,73,77,50,86,70,73,80,87,68,79,82,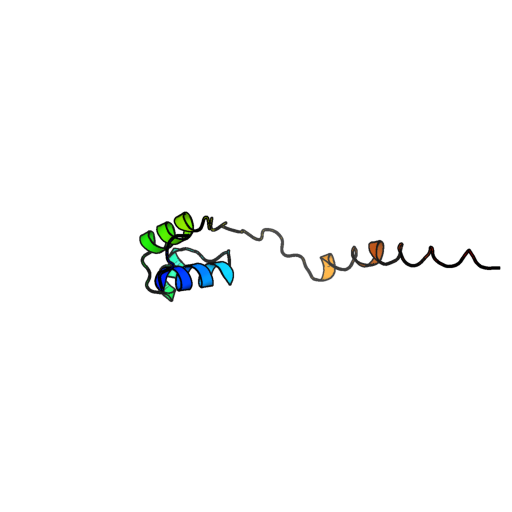48,79,74,69,60,71,72,61,65,70,65,64,66,68,67,76,78,76,81,87,88,88,88,82,132

Mean predicted aligned error: 14.13 Å

pLDDT: mean 74.49, std 18.94, range [35.44, 95.12]